Protein AF-A0A4Q7V1U5-F1 (afdb_monomer_lite)

Organism: Pseudonocardia sediminis (NCBI:txid1397368)

pLDDT: mean 88.18, std 9.05, range [44.0, 95.06]

Radius of gyration: 16.44 Å; chains: 1; bounding box: 37×28×55 Å

Sequence (136 aa):
MRLQRTDITHLWRGFPGLGRAYLAATALAAALGISLLLGGDARASAASFSTMREVGGIRLWGTLLVLGAVALLVSAAIGRRTVMVALFIGALMHGLVALWFFQSAEANPVASYWGAVVFAGVGFWHISQALEYGSK

Structure (mmCIF, N/CA/C/O backbone):
data_AF-A0A4Q7V1U5-F1
#
_entry.id   AF-A0A4Q7V1U5-F1
#
loop_
_atom_site.group_PDB
_atom_site.id
_atom_site.type_symbol
_atom_site.label_atom_id
_atom_site.label_alt_id
_atom_site.label_comp_id
_atom_site.label_asym_id
_atom_site.label_entity_id
_atom_site.label_seq_id
_atom_site.pdbx_PDB_ins_code
_atom_site.Cartn_x
_atom_site.Cartn_y
_atom_site.Cartn_z
_atom_site.occupancy
_atom_site.B_iso_or_equiv
_atom_site.auth_seq_id
_atom_site.auth_comp_id
_atom_site.auth_asym_id
_atom_site.auth_atom_id
_atom_site.pdbx_PDB_model_num
ATOM 1 N N . MET A 1 1 ? -6.097 14.287 30.378 1.00 44.00 1 MET A N 1
ATOM 2 C CA . MET A 1 1 ? -6.970 13.857 29.261 1.00 44.00 1 MET A CA 1
ATOM 3 C C . MET A 1 1 ? -6.773 12.354 29.060 1.00 44.00 1 MET A C 1
ATOM 5 O O . MET A 1 1 ? -5.706 11.959 28.611 1.00 44.00 1 MET A O 1
ATOM 9 N N . ARG A 1 2 ? -7.709 11.490 29.486 1.00 44.75 2 ARG A N 1
ATOM 10 C CA . ARG A 1 2 ? -7.623 10.050 29.171 1.00 44.75 2 ARG A CA 1
ATOM 11 C C . ARG A 1 2 ? -7.996 9.891 27.701 1.00 44.75 2 ARG A C 1
ATOM 13 O O . ARG A 1 2 ? -9.148 10.117 27.349 1.00 44.75 2 ARG A O 1
ATOM 20 N N . LEU A 1 3 ? -7.031 9.536 26.854 1.00 50.50 3 LEU A N 1
ATOM 21 C CA . LEU A 1 3 ? -7.322 9.034 25.515 1.00 50.50 3 LEU A CA 1
ATOM 22 C C . LEU A 1 3 ? -8.141 7.754 25.705 1.00 50.50 3 LEU A C 1
ATOM 24 O O . LEU A 1 3 ? -7.591 6.712 26.059 1.00 50.50 3 LEU A O 1
ATOM 28 N N . GLN A 1 4 ? -9.462 7.846 25.556 1.00 53.97 4 GLN A N 1
ATOM 29 C CA . GLN A 1 4 ? -10.309 6.670 25.420 1.00 53.97 4 GLN A CA 1
ATOM 30 C C . GLN A 1 4 ? -9.797 5.935 24.179 1.00 53.97 4 GLN A C 1
ATOM 32 O O . GLN A 1 4 ? -10.030 6.375 23.054 1.00 53.97 4 GLN A O 1
ATOM 37 N N . ARG A 1 5 ? -9.021 4.862 24.380 1.00 58.06 5 ARG A N 1
ATOM 38 C CA . ARG A 1 5 ? -8.679 3.927 23.309 1.00 58.06 5 ARG A CA 1
ATOM 39 C C . ARG A 1 5 ? -10.003 3.399 22.778 1.00 58.06 5 ARG A C 1
ATOM 41 O O . ARG A 1 5 ? -10.643 2.578 23.427 1.00 58.06 5 ARG A O 1
ATOM 48 N N . THR A 1 6 ? -10.444 3.924 21.642 1.00 62.72 6 THR A N 1
ATOM 49 C CA . THR A 1 6 ? -11.575 3.362 20.916 1.00 62.72 6 THR A CA 1
ATOM 50 C C . THR A 1 6 ? -11.100 2.011 20.409 1.00 62.72 6 THR A C 1
ATOM 52 O O . THR A 1 6 ? -10.301 1.940 19.472 1.00 62.72 6 THR A O 1
ATOM 55 N N . ASP A 1 7 ? -11.504 0.959 21.112 1.00 77.75 7 ASP A N 1
ATOM 56 C CA . ASP A 1 7 ? -11.182 -0.411 20.753 1.00 77.75 7 ASP A CA 1
ATOM 57 C C . ASP A 1 7 ? -11.753 -0.693 19.361 1.00 77.75 7 ASP A C 1
ATOM 59 O O . ASP A 1 7 ? -12.969 -0.693 19.146 1.00 77.75 7 ASP A O 1
ATOM 63 N N . ILE A 1 8 ? -10.862 -0.893 18.391 1.00 86.38 8 ILE A N 1
ATOM 64 C CA . ILE A 1 8 ? -11.252 -1.110 17.001 1.00 86.38 8 ILE A CA 1
ATOM 65 C C . ILE A 1 8 ? -12.030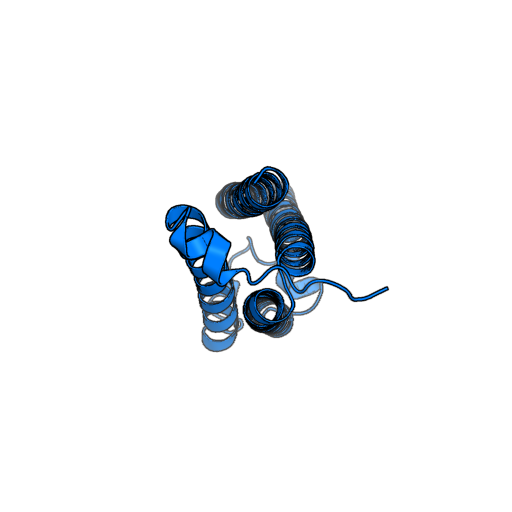 -2.416 16.826 1.00 86.38 8 ILE A C 1
ATOM 67 O O . ILE A 1 8 ? -12.807 -2.553 15.882 1.00 86.38 8 ILE A O 1
ATOM 71 N N . THR A 1 9 ? -11.894 -3.356 17.766 1.00 85.44 9 THR A N 1
ATOM 72 C CA . THR A 1 9 ? -12.636 -4.614 17.724 1.00 85.44 9 THR A CA 1
ATOM 73 C C . THR A 1 9 ? -14.137 -4.393 17.902 1.00 85.44 9 THR A C 1
ATOM 75 O O . THR A 1 9 ? -14.923 -5.118 17.296 1.00 85.44 9 THR A O 1
ATOM 78 N N . HIS A 1 10 ? -14.562 -3.356 18.635 1.00 86.50 10 HIS A N 1
ATOM 79 C CA . HIS A 1 10 ? -15.974 -2.977 18.715 1.00 86.50 10 HIS A CA 1
ATOM 80 C C . HIS A 1 10 ? -16.511 -2.544 17.342 1.00 86.50 10 HIS A C 1
ATOM 82 O O . HIS A 1 10 ? -17.585 -2.983 16.929 1.00 86.50 10 HIS A O 1
ATOM 88 N N . LEU A 1 11 ? -15.733 -1.753 16.591 1.00 87.12 11 LEU A N 1
ATOM 89 C CA . LEU A 1 11 ? -16.087 -1.353 15.225 1.00 87.12 11 LEU A CA 1
ATOM 90 C C . LEU A 1 11 ? -16.155 -2.555 14.286 1.00 87.12 11 LEU A C 1
ATOM 92 O O . LEU A 1 11 ? -17.081 -2.644 13.490 1.00 87.12 11 LEU A O 1
ATOM 96 N N . TRP A 1 12 ? -15.226 -3.503 14.394 1.00 92.31 12 TRP A N 1
ATOM 97 C CA . TRP A 1 12 ? -15.248 -4.709 13.564 1.00 92.31 12 TRP A CA 1
ATOM 98 C C . TRP A 1 12 ? -16.395 -5.658 13.911 1.00 92.31 12 TRP A C 1
ATOM 100 O O . TRP A 1 12 ? -16.900 -6.337 13.023 1.00 92.31 12 TRP A O 1
ATOM 110 N N . ARG A 1 13 ? -16.851 -5.688 15.168 1.00 91.06 13 ARG A N 1
ATOM 111 C CA . ARG A 1 13 ? -18.061 -6.432 15.550 1.00 91.06 13 ARG A CA 1
ATOM 112 C C . ARG A 1 13 ? -19.323 -5.788 14.974 1.00 91.06 13 ARG A C 1
ATOM 114 O O . ARG A 1 13 ? -20.176 -6.507 14.467 1.00 91.06 13 ARG A O 1
ATOM 121 N N . GLY A 1 14 ? -19.425 -4.456 15.011 1.00 89.69 14 GLY A N 1
ATOM 122 C CA . GLY A 1 14 ? -20.558 -3.721 14.431 1.00 89.69 14 GLY A CA 1
ATOM 123 C C . GLY A 1 14 ? -20.547 -3.668 12.897 1.00 89.69 14 GLY A C 1
ATOM 124 O O . GLY A 1 14 ? -21.599 -3.660 12.266 1.00 89.69 14 GLY A O 1
ATOM 125 N N . PHE A 1 15 ? -19.359 -3.673 12.289 1.00 90.62 15 PHE A N 1
ATOM 126 C CA . PHE A 1 15 ? -19.139 -3.559 10.847 1.00 90.62 15 PHE A CA 1
ATOM 127 C C . PHE A 1 15 ? -18.042 -4.539 10.394 1.00 90.62 15 PHE A C 1
ATOM 129 O O . PHE A 1 15 ? -16.916 -4.131 10.090 1.00 90.62 15 PHE A O 1
ATOM 136 N N . PRO A 1 16 ? -18.339 -5.847 10.292 1.00 89.50 16 PRO A N 1
ATOM 137 C CA . PRO A 1 16 ? -17.334 -6.867 9.972 1.00 89.50 16 PRO A CA 1
ATOM 138 C C . PRO A 1 16 ? -16.696 -6.687 8.589 1.00 89.50 16 PRO A C 1
ATOM 140 O O . PRO A 1 16 ? -15.575 -7.141 8.359 1.00 89.50 16 PRO A O 1
ATOM 143 N N . GLY A 1 17 ? -17.374 -5.986 7.672 1.00 89.69 17 GLY A N 1
ATOM 144 C CA . GLY A 1 17 ? -16.809 -5.587 6.382 1.00 89.69 17 GLY A CA 1
ATOM 145 C C . GLY A 1 17 ? -15.543 -4.734 6.511 1.00 89.69 17 GLY A C 1
ATOM 146 O O . GLY A 1 17 ? -14.589 -4.984 5.779 1.00 89.69 17 GLY A O 1
ATOM 147 N N . LEU A 1 18 ? -15.486 -3.821 7.490 1.00 89.69 18 LEU A N 1
ATOM 148 C CA . LEU A 1 18 ? -14.324 -2.953 7.723 1.00 89.69 18 LEU A CA 1
ATOM 149 C C . LEU A 1 18 ? -13.091 -3.748 8.145 1.00 89.69 18 LEU A C 1
ATOM 151 O O . LEU A 1 18 ? -11.999 -3.524 7.626 1.00 89.69 18 LEU A O 1
ATOM 155 N N . GLY A 1 19 ? -13.274 -4.700 9.064 1.00 90.94 19 GLY A N 1
ATOM 156 C CA . GLY A 1 19 ? -12.192 -5.569 9.520 1.00 90.94 19 GLY A CA 1
ATOM 157 C C . GLY A 1 19 ? -11.657 -6.443 8.388 1.00 90.94 19 GLY A C 1
ATOM 158 O O . GLY A 1 19 ? -10.449 -6.506 8.175 1.00 90.94 19 GLY A O 1
ATOM 159 N N . ARG A 1 20 ? -12.548 -7.059 7.596 1.00 93.12 20 ARG A N 1
ATOM 160 C CA . ARG A 1 20 ? -12.145 -7.870 6.435 1.00 93.12 20 ARG A CA 1
ATOM 161 C C . ARG A 1 20 ? -11.389 -7.053 5.392 1.00 93.12 20 ARG A C 1
ATOM 163 O O . ARG A 1 20 ? -10.350 -7.501 4.920 1.00 93.12 20 ARG A O 1
ATOM 170 N N . ALA A 1 21 ? -11.891 -5.870 5.045 1.00 90.38 21 ALA A N 1
ATOM 171 C CA . ALA A 1 21 ? -11.277 -5.011 4.038 1.00 90.38 21 ALA A CA 1
ATOM 172 C C . ALA A 1 21 ? -9.886 -4.527 4.485 1.00 90.38 21 ALA A C 1
ATOM 174 O O . ALA A 1 21 ? -8.936 -4.554 3.702 1.00 90.38 21 ALA A O 1
ATOM 175 N N . TYR A 1 22 ? -9.745 -4.184 5.764 1.00 91.81 22 TYR A N 1
ATOM 176 C CA . TYR A 1 22 ? -8.473 -3.798 6.366 1.00 91.81 22 TYR A CA 1
ATOM 177 C C . TYR A 1 22 ? -7.448 -4.944 6.379 1.00 91.81 22 TYR A C 1
ATOM 179 O O . TYR A 1 22 ? -6.286 -4.762 6.003 1.00 91.81 22 TYR A O 1
ATOM 187 N N . LEU A 1 23 ? -7.875 -6.149 6.771 1.00 93.75 23 LEU A N 1
ATOM 188 C CA . LEU A 1 23 ? -7.016 -7.334 6.743 1.00 93.75 23 LEU A CA 1
ATOM 189 C C . LEU A 1 23 ? -6.624 -7.711 5.312 1.00 93.75 23 LEU A C 1
ATOM 191 O O . LEU A 1 23 ? -5.485 -8.104 5.084 1.00 93.75 23 LEU A O 1
ATOM 195 N N . ALA A 1 24 ? -7.525 -7.542 4.344 1.00 92.50 24 ALA A N 1
ATOM 196 C CA . ALA A 1 24 ? -7.230 -7.776 2.937 1.00 92.50 24 ALA A CA 1
ATOM 197 C C . ALA A 1 24 ? -6.207 -6.766 2.386 1.00 92.50 24 ALA A C 1
ATOM 199 O O . ALA A 1 24 ? -5.274 -7.177 1.701 1.00 92.50 24 ALA A O 1
ATOM 200 N N . ALA A 1 25 ? -6.312 -5.479 2.737 1.00 88.69 25 ALA A N 1
ATOM 201 C CA . ALA A 1 25 ? -5.311 -4.469 2.377 1.00 88.69 25 ALA A CA 1
ATOM 202 C C . ALA A 1 25 ? -3.933 -4.792 2.985 1.00 88.69 25 ALA A C 1
ATOM 204 O O . ALA A 1 25 ? -2.912 -4.763 2.298 1.00 88.69 25 ALA A O 1
ATOM 205 N N . THR A 1 26 ? -3.920 -5.195 4.257 1.00 92.62 26 THR A N 1
ATOM 206 C CA . THR A 1 26 ? -2.710 -5.640 4.961 1.00 92.62 26 THR A CA 1
ATOM 207 C C . THR A 1 26 ? -2.080 -6.867 4.293 1.00 92.62 26 THR A C 1
ATOM 209 O O . THR A 1 26 ? -0.876 -6.896 4.037 1.00 92.62 26 THR A O 1
ATOM 212 N N . ALA A 1 27 ? -2.892 -7.881 3.986 1.00 94.38 27 ALA A N 1
ATOM 213 C CA . ALA A 1 27 ? -2.445 -9.111 3.344 1.00 94.38 27 ALA A CA 1
ATOM 214 C C . ALA A 1 27 ? -1.922 -8.855 1.927 1.00 94.38 27 ALA A C 1
ATOM 216 O O . ALA A 1 27 ? -0.918 -9.445 1.539 1.00 94.38 27 ALA A O 1
ATOM 217 N N . LEU A 1 28 ? -2.553 -7.950 1.176 1.00 90.50 28 LEU A N 1
ATOM 218 C CA . LEU A 1 28 ? -2.093 -7.541 -0.147 1.00 90.50 28 LEU A CA 1
ATOM 219 C C . LEU A 1 28 ? -0.709 -6.883 -0.077 1.00 90.50 28 LEU A C 1
ATOM 221 O O . LEU A 1 28 ? 0.184 -7.281 -0.823 1.00 90.50 28 LEU A O 1
ATOM 225 N N . ALA A 1 29 ? -0.504 -5.932 0.841 1.00 90.06 29 ALA A N 1
ATOM 226 C CA . ALA A 1 29 ? 0.799 -5.293 1.038 1.00 90.06 29 ALA A CA 1
ATOM 227 C C . ALA A 1 29 ? 1.884 -6.320 1.407 1.00 90.06 29 ALA A C 1
ATOM 229 O O . ALA A 1 29 ? 2.965 -6.322 0.814 1.00 90.06 29 ALA A O 1
ATOM 230 N N . ALA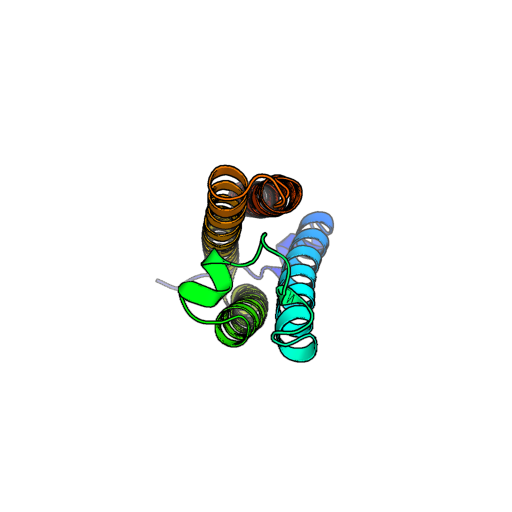 A 1 30 ? 1.575 -7.248 2.320 1.00 93.56 30 ALA A N 1
ATOM 231 C CA . ALA A 1 30 ? 2.487 -8.327 2.689 1.00 93.56 30 ALA A CA 1
ATOM 232 C C . ALA A 1 30 ? 2.793 -9.253 1.500 1.00 93.56 30 ALA A C 1
ATOM 234 O O . ALA A 1 30 ? 3.956 -9.545 1.236 1.00 93.56 30 ALA A O 1
ATOM 235 N N . ALA A 1 31 ? 1.772 -9.681 0.752 1.00 93.19 31 ALA A N 1
ATOM 236 C CA . ALA A 1 31 ? 1.923 -10.576 -0.392 1.00 93.19 31 ALA A CA 1
ATOM 237 C C . ALA A 1 31 ? 2.764 -9.942 -1.505 1.00 93.19 31 ALA A C 1
ATOM 239 O O . ALA A 1 31 ? 3.657 -10.598 -2.042 1.00 93.19 31 ALA A O 1
ATOM 240 N N . LEU A 1 32 ? 2.531 -8.665 -1.822 1.00 88.75 32 LEU A N 1
ATOM 241 C CA . LEU A 1 32 ? 3.334 -7.922 -2.793 1.00 88.75 32 LEU A CA 1
ATOM 242 C C . LEU A 1 32 ? 4.779 -7.768 -2.311 1.00 88.75 32 LEU A C 1
ATOM 244 O O . LEU A 1 32 ? 5.705 -8.085 -3.055 1.00 88.75 32 LEU A O 1
ATOM 248 N N . GLY A 1 33 ? 4.980 -7.357 -1.056 1.00 90.38 33 GLY A N 1
ATOM 249 C CA . GLY A 1 33 ? 6.310 -7.181 -0.481 1.00 90.38 33 GLY A CA 1
ATOM 250 C C . GLY A 1 33 ? 7.128 -8.473 -0.474 1.00 90.38 33 GLY A C 1
ATOM 251 O O . GLY A 1 33 ? 8.245 -8.508 -0.988 1.00 90.38 33 GLY A O 1
ATOM 252 N N . ILE A 1 34 ? 6.537 -9.567 0.014 1.00 93.75 34 ILE A N 1
ATOM 253 C CA . ILE A 1 34 ? 7.155 -10.900 0.009 1.00 93.75 34 ILE A CA 1
ATOM 254 C C . ILE A 1 34 ? 7.432 -11.363 -1.425 1.00 93.75 34 ILE A C 1
ATOM 256 O O . ILE A 1 34 ? 8.508 -11.889 -1.696 1.00 93.75 34 ILE A O 1
ATOM 260 N N . SER A 1 35 ? 6.509 -11.133 -2.364 1.00 89.75 35 SER A N 1
ATOM 261 C CA . SER A 1 35 ? 6.708 -11.511 -3.769 1.00 89.75 35 SER A CA 1
ATOM 262 C C . SER A 1 35 ? 7.900 -10.796 -4.407 1.00 89.75 35 SER A C 1
ATOM 264 O O . SER A 1 35 ? 8.629 -11.417 -5.179 1.00 89.75 35 SER A O 1
ATOM 266 N N . LEU A 1 36 ? 8.127 -9.520 -4.077 1.00 88.31 36 LEU A N 1
ATOM 267 C CA . LEU A 1 36 ? 9.297 -8.767 -4.540 1.00 88.31 36 LEU A CA 1
ATOM 268 C C . LEU A 1 36 ? 10.591 -9.263 -3.878 1.00 88.31 36 LEU A C 1
ATOM 270 O O . LEU A 1 36 ? 11.607 -9.412 -4.555 1.00 88.31 36 LEU A O 1
ATOM 274 N N . LEU A 1 37 ? 10.552 -9.574 -2.579 1.00 91.25 37 LEU A N 1
ATOM 275 C CA . LEU A 1 37 ? 11.712 -10.098 -1.850 1.00 91.25 37 LEU A CA 1
ATOM 276 C C . LEU A 1 37 ? 12.138 -11.487 -2.345 1.00 91.25 37 LEU A C 1
ATOM 278 O O . LEU A 1 37 ? 13.328 -11.722 -2.539 1.00 91.25 37 LEU A O 1
ATOM 282 N N . LEU A 1 38 ? 11.179 -12.387 -2.577 1.00 90.44 38 LEU A N 1
ATOM 283 C CA . LEU A 1 38 ? 11.441 -13.746 -3.060 1.00 90.44 38 LEU A C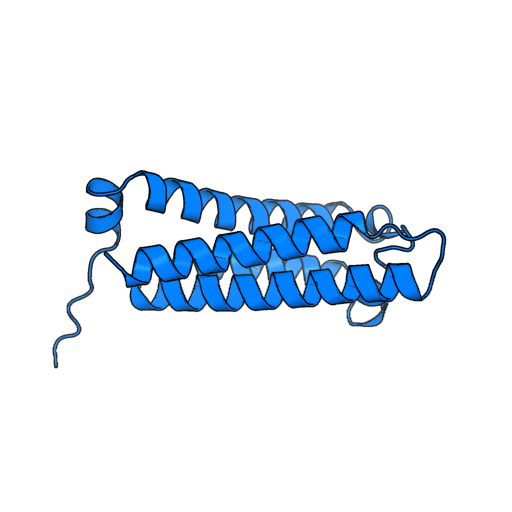A 1
ATOM 284 C C . LEU A 1 38 ? 11.744 -13.789 -4.561 1.00 90.44 38 LEU A C 1
ATOM 286 O O . LEU A 1 38 ? 12.545 -14.606 -5.005 1.00 90.44 38 LEU A O 1
ATOM 290 N N . GLY A 1 39 ? 11.096 -12.931 -5.351 1.00 81.12 39 GLY A N 1
ATOM 291 C CA . GLY A 1 39 ? 11.269 -12.892 -6.802 1.00 81.12 39 GLY A CA 1
ATOM 292 C C . GLY A 1 39 ? 12.597 -12.281 -7.254 1.00 81.12 39 GLY A C 1
ATOM 293 O O . GLY A 1 39 ? 13.054 -12.585 -8.359 1.00 81.12 39 GLY A O 1
ATOM 294 N N . GLY A 1 40 ? 13.208 -11.436 -6.416 1.00 74.00 40 GLY A N 1
ATOM 295 C CA . GLY A 1 40 ? 14.459 -10.745 -6.719 1.00 74.00 40 GLY A CA 1
ATOM 296 C C . GLY A 1 40 ? 14.410 -9.951 -8.030 1.00 74.00 40 GLY A C 1
ATOM 297 O O . GLY A 1 40 ? 13.344 -9.620 -8.555 1.00 74.00 40 GLY A O 1
ATOM 298 N N . ASP A 1 41 ? 15.585 -9.674 -8.592 1.00 73.12 41 ASP A N 1
ATOM 299 C CA . ASP A 1 41 ? 15.706 -8.885 -9.825 1.00 73.12 41 ASP A CA 1
ATOM 300 C C . ASP A 1 41 ? 15.151 -9.618 -11.057 1.00 73.12 41 ASP A C 1
ATOM 302 O O . ASP A 1 41 ? 14.742 -8.981 -12.027 1.00 73.12 41 ASP A O 1
ATOM 306 N N . ALA A 1 42 ? 15.064 -10.952 -11.009 1.00 76.62 42 ALA A N 1
ATOM 307 C CA . ALA A 1 42 ? 14.535 -11.766 -12.099 1.00 76.62 42 ALA A CA 1
ATOM 308 C C . ALA A 1 42 ? 13.042 -11.500 -12.358 1.00 76.62 42 ALA A C 1
ATOM 310 O O . ALA A 1 42 ? 12.637 -11.348 -13.512 1.00 76.62 42 ALA A O 1
ATOM 311 N N . ARG A 1 43 ? 12.214 -11.383 -11.305 1.00 70.81 43 ARG A N 1
ATOM 312 C CA . ARG A 1 43 ? 10.777 -11.067 -11.454 1.00 70.81 43 ARG A CA 1
ATOM 313 C C . ARG A 1 43 ? 10.496 -9.612 -11.800 1.00 70.81 43 ARG A C 1
ATOM 315 O O . ARG A 1 43 ? 9.480 -9.320 -12.421 1.00 70.81 43 ARG A O 1
ATOM 322 N N . ALA A 1 44 ? 11.401 -8.722 -11.431 1.00 76.81 44 ALA A N 1
ATOM 323 C CA . ALA A 1 44 ? 11.325 -7.303 -11.744 1.00 76.81 44 ALA A CA 1
ATOM 324 C C . ALA A 1 44 ? 12.203 -6.922 -12.947 1.00 76.81 44 ALA A C 1
ATOM 326 O O . ALA A 1 44 ? 12.599 -5.768 -13.101 1.00 76.81 44 ALA A O 1
ATOM 327 N N . SER A 1 45 ? 12.516 -7.898 -13.805 1.00 79.62 45 SER A N 1
ATOM 328 C CA . SER A 1 45 ? 13.286 -7.677 -15.029 1.00 79.62 45 SER A CA 1
ATOM 329 C C . SER A 1 45 ? 12.508 -6.857 -16.063 1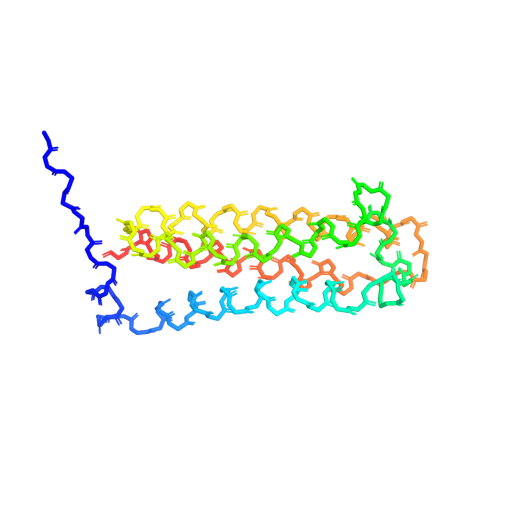.00 79.62 45 SER A C 1
ATOM 331 O O . SER A 1 45 ? 13.121 -6.129 -16.848 1.00 79.62 45 SER A O 1
ATOM 333 N N . ALA A 1 46 ? 11.172 -6.929 -16.019 1.00 82.88 46 ALA A N 1
ATOM 334 C CA . ALA A 1 46 ? 10.273 -6.239 -16.935 1.00 82.88 46 ALA A CA 1
ATOM 335 C C . ALA A 1 46 ? 10.483 -4.715 -16.938 1.00 82.88 46 ALA A C 1
ATOM 337 O O . ALA A 1 46 ? 10.751 -4.098 -15.904 1.00 82.88 46 ALA A O 1
ATOM 338 N N . ALA A 1 47 ? 10.309 -4.106 -18.115 1.00 85.25 47 ALA A N 1
ATOM 339 C CA . ALA A 1 47 ? 10.503 -2.671 -18.329 1.00 85.25 47 ALA A CA 1
ATOM 340 C C . ALA A 1 47 ? 9.658 -1.808 -17.378 1.00 85.25 47 ALA A C 1
ATOM 342 O O . ALA A 1 47 ? 10.132 -0.788 -16.901 1.00 85.25 47 ALA A O 1
ATOM 343 N N . SER A 1 48 ? 8.461 -2.271 -17.011 1.00 83.00 48 SER A N 1
ATOM 344 C CA . SER A 1 48 ? 7.566 -1.587 -16.072 1.00 83.00 48 SER A CA 1
ATOM 345 C C . SER A 1 48 ? 8.132 -1.392 -14.654 1.00 83.00 48 SER A C 1
ATOM 347 O O . SER A 1 48 ? 7.580 -0.605 -13.895 1.00 83.00 48 SER A O 1
ATOM 349 N N . PHE A 1 49 ? 9.207 -2.096 -14.280 1.00 85.19 49 PHE A N 1
ATOM 350 C CA . PHE A 1 49 ? 9.884 -1.947 -12.986 1.00 85.19 49 PHE A CA 1
ATOM 351 C C . PHE A 1 49 ? 11.189 -1.134 -13.073 1.00 85.19 49 PHE A C 1
ATOM 353 O O . PHE A 1 49 ? 11.929 -1.083 -12.088 1.00 85.19 49 PHE A O 1
ATOM 360 N N . SER A 1 50 ? 11.525 -0.525 -14.220 1.00 87.12 50 SER A N 1
ATOM 361 C CA . SER A 1 50 ? 12.786 0.220 -14.397 1.00 87.12 50 SER A CA 1
ATOM 362 C C . SER A 1 50 ? 12.965 1.313 -13.343 1.00 87.12 50 SER A C 1
ATOM 364 O O . SER A 1 50 ? 13.941 1.269 -12.598 1.00 87.12 50 SER A O 1
ATOM 366 N N . THR A 1 51 ? 11.981 2.199 -13.175 1.00 84.50 51 THR A N 1
ATOM 367 C CA . THR A 1 51 ? 12.053 3.292 -12.193 1.00 84.50 51 THR A CA 1
ATOM 368 C C . THR A 1 51 ? 12.200 2.769 -10.763 1.00 84.50 51 THR A C 1
ATOM 370 O O . THR A 1 51 ? 12.993 3.281 -9.978 1.00 84.50 51 THR A O 1
ATOM 373 N N . MET A 1 52 ? 11.483 1.695 -10.418 1.00 85.00 52 MET A N 1
ATOM 374 C CA . MET A 1 52 ? 11.564 1.088 -9.087 1.00 85.00 52 MET A CA 1
ATOM 375 C C . MET A 1 52 ? 12.961 0.506 -8.802 1.00 85.00 52 MET A C 1
ATOM 377 O O . MET A 1 52 ? 13.458 0.604 -7.677 1.00 85.00 52 MET A O 1
ATOM 381 N N . ARG A 1 53 ? 13.613 -0.074 -9.820 1.00 87.75 53 ARG A N 1
ATOM 382 C CA . ARG A 1 53 ? 15.002 -0.548 -9.723 1.00 87.75 53 ARG A CA 1
ATOM 383 C C . ARG A 1 53 ? 15.978 0.608 -9.538 1.00 87.75 53 ARG A C 1
ATOM 385 O O . ARG A 1 53 ? 16.816 0.528 -8.647 1.00 87.75 53 ARG A O 1
ATOM 392 N N . GLU A 1 54 ? 15.834 1.674 -10.318 1.00 87.25 54 GLU A N 1
ATOM 393 C CA . GLU A 1 54 ? 16.726 2.840 -10.291 1.00 87.25 54 GLU A CA 1
ATOM 394 C C . GLU A 1 54 ? 16.669 3.611 -8.965 1.00 87.25 54 GLU A C 1
ATOM 396 O O . GLU A 1 54 ? 17.704 4.001 -8.434 1.00 87.25 54 GLU A O 1
ATOM 401 N N . VAL A 1 55 ? 15.476 3.793 -8.390 1.00 84.62 55 VAL A N 1
ATOM 4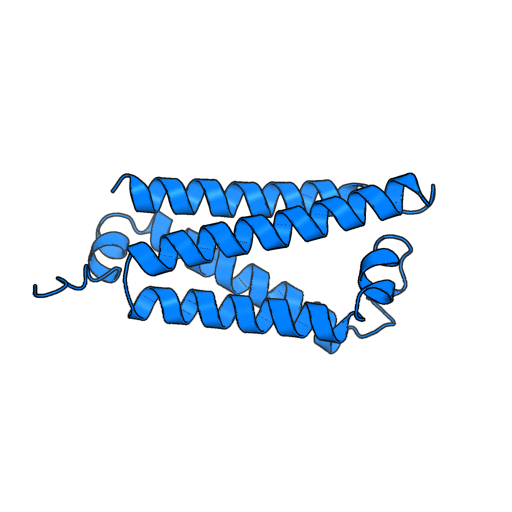02 C CA . VAL A 1 55 ? 15.271 4.653 -7.207 1.00 84.62 55 VAL A CA 1
ATOM 403 C C . VAL A 1 55 ? 15.689 3.983 -5.886 1.00 84.62 55 VAL A C 1
ATOM 405 O O . VAL A 1 55 ? 15.850 4.657 -4.871 1.00 84.62 55 VAL A O 1
ATOM 408 N N . GLY A 1 56 ? 15.909 2.666 -5.860 1.00 78.38 56 GLY A N 1
ATOM 409 C CA . GLY A 1 56 ? 16.348 2.000 -4.624 1.00 78.38 56 GLY A CA 1
ATOM 410 C C . GLY A 1 56 ? 16.397 0.476 -4.644 1.00 78.38 56 GLY A C 1
ATOM 411 O O . GLY A 1 56 ? 16.681 -0.140 -3.617 1.00 78.38 56 GLY A O 1
ATOM 412 N N . GLY A 1 57 ? 16.135 -0.147 -5.793 1.00 87.56 57 GLY A N 1
ATOM 413 C CA . GLY A 1 57 ? 16.166 -1.595 -5.940 1.00 87.56 57 GLY A CA 1
ATOM 414 C C . GLY A 1 57 ? 14.934 -2.297 -5.368 1.00 87.56 57 GLY A C 1
ATOM 415 O O . GLY A 1 57 ? 14.285 -1.872 -4.414 1.00 87.56 57 GLY A O 1
ATOM 416 N N . ILE A 1 58 ? 14.618 -3.449 -5.947 1.00 88.94 58 ILE A N 1
ATOM 417 C CA . ILE A 1 58 ? 13.368 -4.180 -5.690 1.00 88.94 58 ILE A CA 1
ATOM 418 C C . ILE A 1 58 ? 13.271 -4.686 -4.253 1.00 88.94 58 ILE A C 1
ATOM 420 O O . ILE A 1 58 ? 12.187 -4.723 -3.670 1.00 88.94 58 ILE A O 1
ATOM 424 N N . ARG A 1 59 ? 14.416 -5.011 -3.645 1.00 89.31 59 ARG A N 1
ATOM 425 C CA . ARG A 1 59 ? 14.486 -5.457 -2.250 1.00 89.31 59 ARG A CA 1
ATOM 426 C C . ARG A 1 59 ? 14.083 -4.367 -1.263 1.00 89.31 59 ARG A C 1
ATOM 428 O O . ARG A 1 59 ? 13.410 -4.680 -0.282 1.00 89.31 59 ARG A O 1
ATOM 435 N N . LEU A 1 60 ? 14.451 -3.108 -1.515 1.00 89.38 60 LEU A N 1
ATOM 436 C CA . LEU A 1 60 ? 14.034 -1.991 -0.669 1.00 89.38 60 LEU A CA 1
ATOM 437 C C . LEU A 1 60 ? 12.510 -1.851 -0.701 1.00 89.38 60 LEU A C 1
ATOM 439 O O . LEU A 1 60 ? 11.874 -1.856 0.348 1.00 89.38 60 LEU A O 1
ATOM 443 N N . TRP A 1 61 ? 11.922 -1.824 -1.897 1.00 87.94 61 TRP A N 1
ATOM 444 C CA . TRP A 1 61 ? 10.472 -1.720 -2.081 1.00 87.94 61 TRP A CA 1
ATOM 445 C C . TRP A 1 61 ? 9.712 -2.894 -1.468 1.00 87.94 61 TRP A C 1
ATOM 447 O O . TRP A 1 61 ? 8.727 -2.689 -0.759 1.00 87.94 61 TRP A O 1
ATOM 457 N N . GLY A 1 62 ? 10.214 -4.117 -1.659 1.00 90.69 62 GLY A N 1
ATOM 458 C CA . GLY A 1 62 ? 9.676 -5.305 -1.004 1.00 90.69 62 GLY A CA 1
ATOM 459 C C . GLY A 1 62 ? 9.701 -5.191 0.523 1.00 90.69 62 GLY A C 1
ATOM 460 O O . GLY A 1 62 ? 8.699 -5.463 1.182 1.00 90.69 62 GLY A O 1
ATOM 461 N N . THR A 1 63 ? 10.811 -4.704 1.084 1.00 93.19 63 THR A N 1
ATOM 462 C CA . THR A 1 63 ? 10.964 -4.489 2.532 1.00 93.19 63 THR A CA 1
ATOM 463 C C . THR A 1 63 ? 9.998 -3.425 3.049 1.00 93.19 63 THR A C 1
ATOM 465 O O . THR A 1 63 ? 9.320 -3.654 4.047 1.00 93.19 63 THR A O 1
ATOM 468 N N . LEU A 1 64 ? 9.878 -2.287 2.359 1.00 91.62 64 LEU A N 1
ATOM 469 C CA . LEU A 1 64 ? 8.964 -1.204 2.735 1.00 91.62 64 LEU A CA 1
ATOM 470 C C . LEU A 1 64 ? 7.498 -1.652 2.722 1.00 91.62 64 LEU A C 1
ATOM 472 O O . LEU A 1 64 ? 6.747 -1.282 3.620 1.00 91.62 64 LEU A O 1
ATOM 476 N N . LEU A 1 65 ? 7.094 -2.484 1.758 1.00 91.50 65 LEU A N 1
ATOM 477 C CA . LEU A 1 65 ? 5.739 -3.042 1.709 1.00 91.50 65 LEU A CA 1
ATOM 478 C C . LEU A 1 65 ? 5.464 -4.007 2.870 1.00 91.50 65 LEU A C 1
ATOM 480 O O . LEU A 1 65 ? 4.403 -3.925 3.490 1.00 91.50 65 LEU A O 1
ATOM 484 N N . VAL A 1 66 ? 6.423 -4.874 3.217 1.00 94.62 66 VAL A N 1
ATOM 485 C CA . VAL A 1 66 ? 6.298 -5.760 4.388 1.00 94.62 66 VAL A CA 1
ATOM 486 C C . VAL A 1 66 ? 6.229 -4.947 5.681 1.00 94.62 66 VAL A C 1
ATOM 488 O O . VAL A 1 66 ? 5.351 -5.185 6.509 1.00 94.62 66 VAL A O 1
ATOM 491 N N . LEU A 1 67 ? 7.101 -3.948 5.846 1.00 94.44 67 LEU A N 1
ATOM 492 C CA . LEU A 1 67 ? 7.061 -3.045 6.998 1.00 94.44 67 LEU A CA 1
ATOM 493 C C . LEU A 1 67 ? 5.746 -2.260 7.056 1.00 94.44 67 LEU A C 1
ATOM 495 O O . LEU A 1 67 ? 5.187 -2.098 8.136 1.00 94.44 67 LEU A O 1
ATOM 499 N N . GLY A 1 68 ? 5.214 -1.831 5.910 1.00 91.62 68 GLY A N 1
ATOM 500 C CA . GLY A 1 68 ? 3.904 -1.195 5.800 1.00 91.62 68 GLY A CA 1
ATOM 501 C C . GLY A 1 68 ? 2.764 -2.110 6.249 1.00 91.62 68 GLY A C 1
ATOM 502 O O . GLY A 1 68 ? 1.887 -1.670 6.990 1.00 91.62 68 GLY A O 1
ATOM 503 N N . ALA A 1 69 ? 2.800 -3.394 5.885 1.00 94.38 69 ALA A N 1
ATOM 504 C CA . ALA A 1 69 ? 1.829 -4.383 6.354 1.00 94.38 69 ALA A CA 1
ATOM 505 C C . ALA A 1 69 ? 1.909 -4.594 7.877 1.00 94.38 69 ALA A C 1
ATOM 507 O O . ALA A 1 69 ? 0.882 -4.641 8.554 1.00 94.38 69 ALA A O 1
ATOM 508 N N . VAL A 1 70 ? 3.119 -4.658 8.441 1.00 95.06 70 VAL A N 1
ATOM 509 C CA . VAL A 1 70 ? 3.310 -4.728 9.900 1.00 95.06 70 VAL A CA 1
ATOM 510 C C . VAL A 1 70 ? 2.798 -3.454 10.577 1.00 95.06 70 VAL A C 1
ATOM 512 O O . VAL A 1 70 ? 2.084 -3.535 11.575 1.00 95.06 70 VAL A O 1
ATOM 515 N N . ALA A 1 71 ? 3.109 -2.279 10.027 1.00 93.06 71 ALA A N 1
ATOM 516 C CA . ALA A 1 71 ? 2.654 -0.992 10.547 1.00 93.06 71 ALA A CA 1
ATOM 517 C C . ALA A 1 71 ? 1.127 -0.863 10.508 1.00 93.06 71 ALA A C 1
ATOM 519 O O . ALA A 1 71 ? 0.543 -0.368 11.475 1.00 93.06 71 ALA A O 1
ATOM 520 N N . LEU A 1 72 ? 0.485 -1.364 9.443 1.00 92.94 72 LEU A N 1
ATOM 521 C CA . LEU A 1 72 ? -0.959 -1.561 9.404 1.00 92.94 72 LEU A CA 1
ATOM 522 C C . LEU A 1 72 ? -1.352 -2.430 10.596 1.00 92.94 72 LEU A C 1
ATOM 524 O O . LEU A 1 72 ? -1.915 -1.877 11.526 1.00 92.94 72 LEU A O 1
ATOM 528 N N . LEU A 1 73 ? -0.969 -3.706 10.697 1.00 94.00 73 LEU A N 1
ATOM 529 C CA . LEU A 1 73 ? -1.360 -4.574 11.830 1.00 94.00 73 LEU A CA 1
ATOM 530 C C . LEU A 1 73 ? -1.216 -3.918 13.215 1.00 94.00 73 LEU A C 1
ATOM 532 O O . LEU A 1 73 ? -2.153 -3.958 14.014 1.00 94.00 73 LEU A O 1
ATOM 536 N N . VAL A 1 74 ? -0.084 -3.262 13.480 1.00 93.94 74 VAL A N 1
ATOM 537 C CA . VAL A 1 74 ? 0.177 -2.557 14.744 1.00 93.94 74 VAL A CA 1
ATOM 538 C C . VAL A 1 74 ? -0.787 -1.384 14.959 1.00 93.94 74 VAL A C 1
ATOM 540 O O . VAL A 1 74 ? -1.224 -1.147 16.087 1.00 93.94 74 VAL A O 1
ATOM 543 N N . SER A 1 75 ? -1.181 -0.670 13.902 1.00 93.44 75 SER A N 1
ATOM 544 C CA . SER A 1 75 ? -2.130 0.445 13.988 1.00 93.44 75 SER A CA 1
ATOM 545 C C . SER A 1 75 ? -3.488 0.035 14.573 1.00 93.44 75 SER A C 1
ATOM 547 O O . SER A 1 75 ? -4.062 0.799 15.356 1.00 93.44 75 SER A O 1
ATOM 549 N N . ALA A 1 76 ? -3.952 -1.193 14.306 1.00 91.00 76 ALA A N 1
ATOM 550 C CA . ALA A 1 76 ? -5.185 -1.729 14.889 1.00 91.00 76 ALA A CA 1
ATOM 551 C C . ALA A 1 76 ? -5.095 -1.897 16.417 1.00 91.00 76 ALA A C 1
ATOM 553 O O . ALA A 1 76 ? -6.084 -1.680 17.114 1.00 91.00 76 ALA A O 1
ATOM 554 N N . ALA A 1 77 ? -3.912 -2.210 16.957 1.00 89.31 77 ALA A N 1
ATOM 555 C CA . ALA A 1 77 ? -3.697 -2.331 18.402 1.00 89.31 77 ALA A CA 1
ATOM 556 C C . ALA A 1 77 ? -3.618 -0.970 19.123 1.00 89.31 77 ALA A C 1
ATOM 558 O O . ALA A 1 77 ? -3.784 -0.894 20.344 1.00 89.31 77 ALA A O 1
ATOM 559 N N . ILE A 1 78 ? -3.350 0.112 18.383 1.00 90.44 78 ILE A N 1
ATOM 560 C CA . ILE A 1 78 ? -3.244 1.470 18.931 1.00 90.44 78 ILE A CA 1
ATOM 561 C C . ILE A 1 78 ? -4.621 2.134 18.968 1.00 90.44 78 ILE A C 1
ATOM 563 O O . ILE A 1 78 ? -5.013 2.683 20.001 1.00 90.44 78 ILE A O 1
ATOM 567 N N . GLY A 1 79 ? -5.349 2.080 17.851 1.00 89.19 79 GLY A N 1
ATOM 568 C CA . GLY A 1 79 ? -6.720 2.560 17.768 1.00 89.19 79 GLY A CA 1
ATOM 569 C C . GLY A 1 79 ? -7.096 3.129 16.405 1.00 89.19 79 GLY A C 1
ATOM 570 O O . GLY A 1 79 ? -6.277 3.306 15.504 1.00 89.19 79 GLY A O 1
ATOM 571 N N . ARG A 1 80 ? -8.378 3.475 16.288 1.00 90.31 80 ARG A N 1
ATOM 572 C CA . ARG A 1 80 ? -9.029 3.924 15.050 1.00 90.31 80 ARG A CA 1
ATOM 573 C C . ARG A 1 80 ? -8.281 5.030 14.295 1.00 90.31 80 ARG A C 1
ATOM 575 O O . ARG A 1 80 ? -8.089 4.918 13.089 1.00 90.31 80 ARG A O 1
ATOM 582 N N . ARG A 1 81 ? -7.850 6.097 14.980 1.00 90.38 81 ARG A N 1
ATOM 583 C CA . ARG A 1 81 ? -7.159 7.227 14.328 1.00 90.38 81 ARG A CA 1
ATOM 584 C C . ARG A 1 81 ? -5.863 6.779 13.651 1.00 90.38 81 ARG A C 1
ATOM 586 O O . ARG A 1 81 ? -5.559 7.232 12.553 1.00 90.38 81 ARG A O 1
ATOM 593 N N . THR A 1 82 ? -5.122 5.880 14.290 1.00 92.25 82 THR A N 1
ATOM 594 C CA . THR A 1 82 ? -3.871 5.351 13.746 1.00 92.25 82 THR A CA 1
ATOM 595 C C . THR A 1 82 ? -4.131 4.463 12.535 1.00 92.25 82 THR A C 1
ATOM 597 O O . THR A 1 82 ? -3.389 4.565 11.566 1.00 92.25 82 THR A O 1
ATOM 600 N N . VAL A 1 83 ? -5.211 3.672 12.540 1.00 92.38 83 VAL A N 1
ATOM 601 C CA . VAL A 1 83 ? -5.645 2.906 11.357 1.00 92.38 83 VAL A CA 1
ATOM 602 C C . VAL A 1 83 ? -5.938 3.823 10.174 1.00 92.38 83 VAL A C 1
ATOM 604 O O . VAL A 1 83 ? -5.443 3.577 9.079 1.00 92.38 83 VAL A O 1
ATOM 607 N N . MET A 1 84 ? -6.678 4.915 10.387 1.00 93.81 84 MET A N 1
ATOM 608 C CA . MET A 1 84 ? -6.961 5.881 9.318 1.00 93.81 84 MET A CA 1
ATOM 609 C C . MET A 1 84 ? -5.675 6.476 8.736 1.00 93.81 84 MET A C 1
ATOM 611 O O . MET A 1 84 ? -5.512 6.522 7.521 1.00 93.81 84 MET A O 1
ATOM 615 N N . VAL A 1 85 ? -4.744 6.904 9.595 1.00 93.88 85 VAL A N 1
ATOM 616 C CA . VAL A 1 85 ? -3.452 7.456 9.158 1.00 93.88 85 VAL A CA 1
ATOM 617 C C . VAL A 1 85 ? -2.638 6.410 8.394 1.00 93.88 85 VAL A C 1
ATOM 619 O O . VAL A 1 85 ? -2.110 6.719 7.330 1.00 93.88 85 VAL A O 1
ATOM 622 N N . ALA A 1 86 ? -2.573 5.172 8.890 1.00 93.69 86 ALA A N 1
ATOM 623 C CA . ALA A 1 86 ? -1.862 4.087 8.222 1.00 93.69 86 ALA A CA 1
ATOM 624 C C . ALA A 1 86 ? -2.454 3.783 6.835 1.00 93.69 86 ALA A C 1
ATOM 626 O O . ALA A 1 86 ? -1.703 3.608 5.878 1.00 93.69 86 ALA A O 1
ATOM 627 N N . LEU A 1 87 ? -3.784 3.801 6.697 1.00 93.94 87 LEU A N 1
ATOM 628 C CA . LEU A 1 87 ? -4.461 3.645 5.408 1.00 93.94 87 LEU A CA 1
ATOM 629 C C . LEU A 1 87 ? -4.165 4.812 4.452 1.00 93.94 87 LEU A C 1
ATOM 631 O O . LEU A 1 87 ? -3.869 4.563 3.288 1.00 93.94 87 LEU A O 1
ATOM 635 N N . PHE A 1 88 ? -4.160 6.067 4.919 1.00 94.94 88 PHE A N 1
ATOM 636 C CA . PHE A 1 88 ? -3.775 7.213 4.080 1.00 94.94 88 PHE A CA 1
ATOM 637 C C . PHE A 1 88 ? -2.318 7.141 3.613 1.00 94.94 88 PHE A C 1
ATOM 639 O O . PHE A 1 88 ? -2.034 7.398 2.444 1.00 94.94 88 PHE A O 1
ATOM 646 N N . ILE A 1 89 ? -1.395 6.754 4.495 1.00 93.62 89 ILE A N 1
ATOM 647 C CA . ILE A 1 89 ? 0.007 6.528 4.120 1.00 93.62 89 ILE A CA 1
ATOM 648 C C . ILE A 1 89 ? 0.099 5.391 3.094 1.00 93.62 89 ILE A C 1
ATOM 650 O O . ILE A 1 89 ? 0.781 5.534 2.082 1.00 93.62 89 ILE A O 1
ATOM 654 N N . GLY A 1 90 ? -0.636 4.295 3.308 1.00 91.00 90 GLY A N 1
ATOM 655 C CA . GLY A 1 90 ? -0.753 3.202 2.345 1.00 91.00 90 GLY A CA 1
ATOM 656 C C . GLY A 1 90 ? -1.243 3.688 0.980 1.00 91.00 90 GLY A C 1
ATOM 657 O O . GLY A 1 90 ? -0.639 3.350 -0.036 1.00 91.00 90 GLY A O 1
ATOM 658 N N . ALA A 1 91 ? -2.270 4.539 0.943 1.00 94.06 91 ALA A N 1
ATOM 659 C CA . ALA A 1 91 ? -2.775 5.134 -0.290 1.00 94.06 91 ALA A CA 1
ATOM 660 C C . ALA A 1 91 ? -1.719 5.975 -1.018 1.00 94.06 91 ALA A C 1
ATOM 662 O O . ALA A 1 91 ? -1.544 5.818 -2.224 1.00 94.06 91 ALA A O 1
ATOM 663 N N . LEU A 1 92 ? -0.984 6.821 -0.288 1.00 93.75 92 LEU A N 1
ATOM 664 C CA . LEU A 1 92 ? 0.102 7.633 -0.846 1.00 93.75 92 LEU A CA 1
ATOM 665 C C . LEU A 1 92 ? 1.209 6.762 -1.446 1.00 93.75 92 LEU A C 1
ATOM 667 O O . LEU A 1 92 ? 1.675 7.042 -2.547 1.00 93.75 92 LEU A O 1
ATOM 671 N N . MET A 1 93 ? 1.601 5.685 -0.760 1.00 90.44 93 MET A N 1
ATOM 672 C CA . MET A 1 93 ? 2.619 4.758 -1.264 1.00 90.44 93 MET A CA 1
ATOM 673 C C . MET A 1 93 ? 2.168 4.042 -2.537 1.00 90.44 93 MET A C 1
ATOM 675 O O . MET A 1 93 ? 2.920 4.001 -3.507 1.00 90.44 93 MET A O 1
ATOM 679 N N . HIS A 1 94 ? 0.937 3.528 -2.581 1.00 90.62 94 HIS A N 1
ATOM 680 C CA . HIS A 1 94 ? 0.419 2.890 -3.796 1.00 90.62 94 HIS A CA 1
ATOM 681 C C . HIS A 1 94 ? 0.227 3.905 -4.933 1.00 90.62 94 HIS A C 1
ATOM 683 O O . HIS A 1 94 ? 0.507 3.581 -6.083 1.00 90.62 94 HIS A O 1
ATOM 689 N N . GLY A 1 95 ? -0.164 5.146 -4.626 1.00 92.56 95 GLY A N 1
ATOM 690 C CA . GLY A 1 95 ? -0.224 6.237 -5.600 1.00 92.56 95 GLY A CA 1
ATOM 691 C C . GLY A 1 95 ? 1.148 6.581 -6.187 1.00 92.56 95 GLY A C 1
ATOM 692 O O . GLY A 1 95 ? 1.275 6.726 -7.400 1.00 92.56 95 GLY A O 1
ATOM 693 N N . LEU A 1 96 ? 2.193 6.634 -5.358 1.00 91.00 96 LEU A N 1
ATOM 694 C CA . LEU A 1 96 ? 3.567 6.849 -5.816 1.00 91.00 96 LEU A CA 1
ATOM 695 C C . LEU A 1 96 ? 4.048 5.709 -6.725 1.00 91.00 96 LEU A C 1
ATOM 697 O O . LEU A 1 96 ? 4.604 5.960 -7.791 1.00 91.00 96 LEU A O 1
ATOM 701 N N . VAL A 1 97 ? 3.775 4.456 -6.348 1.00 89.56 97 VAL A N 1
ATOM 702 C CA . VAL A 1 97 ? 4.096 3.295 -7.191 1.00 89.56 97 VAL A CA 1
ATOM 703 C C . VAL A 1 97 ? 3.334 3.360 -8.516 1.00 89.56 97 VAL A C 1
ATOM 705 O O . VAL A 1 97 ? 3.925 3.122 -9.567 1.00 89.56 97 VAL A O 1
ATOM 708 N N . ALA A 1 98 ? 2.054 3.742 -8.500 1.00 93.19 98 ALA A N 1
ATOM 709 C CA . ALA A 1 98 ? 1.270 3.918 -9.718 1.00 93.19 98 ALA A CA 1
ATOM 710 C C . ALA A 1 98 ? 1.887 4.964 -10.660 1.00 93.19 98 ALA A C 1
ATOM 712 O O . ALA A 1 98 ? 1.986 4.715 -11.862 1.00 93.19 98 ALA A O 1
ATOM 713 N N . LEU A 1 99 ? 2.359 6.093 -10.117 1.00 93.00 99 LEU A N 1
ATOM 714 C CA . LEU A 1 99 ? 3.057 7.124 -10.888 1.00 93.00 99 LEU A CA 1
ATOM 715 C C . LEU A 1 99 ? 4.345 6.598 -11.525 1.00 93.00 99 LEU A C 1
ATOM 717 O O . LEU A 1 99 ? 4.627 6.937 -12.669 1.00 93.00 99 LEU A O 1
ATOM 721 N N . TRP A 1 100 ? 5.102 5.733 -10.850 1.00 91.12 100 TRP A N 1
ATOM 722 C CA . TRP A 1 100 ? 6.300 5.134 -11.448 1.00 91.12 100 TRP A CA 1
ATOM 723 C C . TRP A 1 100 ? 6.000 4.152 -12.566 1.00 91.12 100 TRP A C 1
ATOM 725 O O . TRP A 1 100 ? 6.686 4.173 -13.586 1.00 91.12 100 TRP A O 1
ATOM 735 N N . PHE A 1 101 ? 4.967 3.322 -12.414 1.00 90.06 101 PHE A N 1
ATOM 736 C CA . PHE A 1 101 ? 4.517 2.463 -13.510 1.00 90.06 101 PHE A CA 1
ATOM 737 C C . PHE A 1 101 ? 4.052 3.292 -14.708 1.00 90.06 101 PHE A C 1
ATOM 739 O O . PHE A 1 101 ? 4.357 2.941 -15.845 1.00 90.06 101 PHE A O 1
ATOM 746 N N . PHE A 1 102 ? 3.357 4.402 -14.452 1.00 93.19 102 PHE A N 1
ATOM 747 C CA . PHE A 1 102 ? 2.940 5.335 -15.491 1.00 93.19 102 PHE A CA 1
ATOM 748 C C . PHE A 1 102 ? 4.155 5.956 -16.193 1.00 93.19 102 PHE A C 1
ATOM 750 O O . PHE A 1 102 ? 4.264 5.873 -17.409 1.00 93.19 102 PHE A O 1
ATOM 757 N N . GLN A 1 103 ? 5.119 6.485 -15.435 1.00 92.25 103 GLN A N 1
ATOM 758 C CA . GLN A 1 103 ? 6.361 7.042 -15.982 1.00 92.25 103 GLN A CA 1
ATOM 759 C C . GLN A 1 103 ? 7.172 6.011 -16.780 1.00 92.25 103 GLN A C 1
ATOM 761 O O . GLN A 1 103 ? 7.703 6.340 -17.836 1.00 92.25 103 GLN A O 1
ATOM 766 N N . SER A 1 104 ? 7.244 4.760 -16.314 1.00 89.44 104 SER A N 1
ATOM 767 C CA . SER A 1 104 ? 7.925 3.679 -17.039 1.00 89.44 104 SER A CA 1
ATOM 768 C C . SER A 1 104 ? 7.241 3.364 -18.374 1.00 89.44 104 SER A C 1
ATOM 770 O O . SER A 1 104 ? 7.933 3.096 -19.353 1.00 89.44 104 SER A O 1
ATOM 772 N N . ALA A 1 105 ? 5.905 3.404 -18.423 1.00 91.25 105 ALA A N 1
ATOM 773 C CA . ALA A 1 105 ? 5.127 3.200 -19.647 1.00 91.25 105 ALA A CA 1
ATOM 774 C C . ALA A 1 105 ? 5.270 4.370 -20.636 1.00 91.25 105 ALA A C 1
ATOM 776 O O . ALA A 1 105 ? 5.444 4.137 -21.827 1.00 91.25 105 ALA A O 1
ATOM 777 N N . GLU A 1 106 ? 5.297 5.612 -20.144 1.00 92.44 106 GLU A N 1
ATOM 778 C CA . GLU A 1 106 ? 5.567 6.798 -20.971 1.00 92.44 106 GLU A CA 1
ATOM 779 C C . GLU A 1 106 ? 6.978 6.768 -21.580 1.00 92.44 106 GLU A C 1
ATOM 781 O O . GLU A 1 106 ? 7.173 7.099 -22.747 1.00 92.44 106 GLU A O 1
ATOM 786 N N . ALA A 1 107 ? 7.979 6.354 -20.798 1.00 90.38 107 ALA A N 1
ATOM 787 C CA . ALA A 1 107 ? 9.370 6.323 -21.241 1.00 90.38 107 ALA A CA 1
ATOM 788 C C . ALA A 1 107 ? 9.705 5.118 -22.138 1.00 90.38 107 ALA A C 1
ATOM 790 O O . ALA A 1 107 ? 10.723 5.140 -22.834 1.00 90.38 107 ALA A O 1
ATOM 791 N N . ASN A 1 108 ? 8.902 4.049 -22.108 1.00 88.38 108 ASN A N 1
ATOM 792 C CA . ASN A 1 108 ? 9.193 2.814 -22.828 1.00 88.38 108 ASN A CA 1
ATOM 793 C C . ASN A 1 108 ? 7.920 2.187 -23.430 1.00 88.38 108 ASN A C 1
ATOM 795 O O . ASN A 1 108 ? 7.094 1.668 -22.679 1.00 88.38 108 ASN A O 1
ATOM 799 N N . PRO A 1 109 ? 7.799 2.101 -24.771 1.00 86.81 109 PRO A N 1
ATOM 800 C CA . PRO A 1 109 ? 6.592 1.598 -25.435 1.00 86.81 109 PRO A CA 1
ATOM 801 C C . PRO A 1 109 ? 6.293 0.110 -25.172 1.00 86.81 109 PRO A C 1
ATOM 803 O O . PRO A 1 109 ? 5.208 -0.365 -25.497 1.00 86.81 109 PRO A O 1
ATOM 806 N N . VAL A 1 110 ? 7.237 -0.644 -24.594 1.00 88.75 110 VAL A N 1
ATOM 807 C CA . VAL A 1 110 ? 7.055 -2.057 -24.217 1.00 88.75 110 VAL A CA 1
ATOM 808 C C . VAL A 1 110 ? 6.537 -2.201 -22.774 1.00 88.75 110 VAL A C 1
ATOM 810 O O . VAL A 1 110 ? 6.070 -3.272 -22.382 1.00 88.75 110 VAL A O 1
ATOM 813 N N . ALA A 1 111 ? 6.603 -1.146 -21.957 1.00 88.06 111 ALA A N 1
ATOM 814 C CA . ALA A 1 111 ? 6.099 -1.158 -20.588 1.00 88.06 111 ALA A CA 1
ATOM 815 C C . ALA A 1 111 ? 4.580 -0.915 -20.547 1.00 88.06 111 ALA A C 1
ATOM 817 O O . ALA A 1 111 ? 4.036 -0.047 -21.219 1.00 88.06 111 ALA A O 1
ATOM 818 N N . SER A 1 112 ? 3.873 -1.698 -19.729 1.00 89.00 112 SER A N 1
ATOM 819 C CA . SER A 1 112 ? 2.412 -1.633 -19.636 1.00 89.00 112 SER A CA 1
ATOM 820 C C . SER A 1 112 ? 1.913 -0.658 -18.563 1.00 89.00 112 SER A C 1
ATOM 822 O O . SER A 1 112 ? 2.416 -0.666 -17.438 1.00 89.00 112 SER A O 1
ATOM 824 N N . TYR A 1 113 ? 0.832 0.075 -18.864 1.00 91.38 113 TYR A N 1
ATOM 825 C CA . TYR A 1 113 ? 0.088 0.905 -17.903 1.00 91.38 113 TYR A CA 1
ATOM 826 C C . TYR A 1 113 ? -0.728 0.105 -16.877 1.00 91.38 113 TYR A C 1
ATOM 828 O O . TYR A 1 113 ? -1.202 0.680 -15.896 1.00 91.38 113 TYR A O 1
ATOM 836 N N . TRP A 1 114 ? -0.903 -1.211 -17.056 1.00 90.50 114 TRP A N 1
ATOM 837 C CA . TRP A 1 114 ? -1.731 -2.021 -16.153 1.00 90.50 114 TRP A CA 1
ATOM 838 C C . TRP A 1 114 ? -1.266 -1.947 -14.697 1.00 90.50 114 TRP A C 1
ATOM 840 O O . TRP A 1 114 ? -2.101 -1.882 -13.797 1.00 90.50 114 TRP A O 1
ATOM 850 N N . GLY A 1 115 ? 0.048 -1.878 -14.458 1.00 87.12 115 GLY A N 1
ATOM 851 C CA . GLY A 1 115 ? 0.584 -1.660 -13.115 1.00 87.12 115 GLY A CA 1
ATOM 852 C C . GLY A 1 115 ? 0.081 -0.350 -12.504 1.00 87.12 115 GLY A C 1
ATOM 853 O O . GLY A 1 115 ? -0.428 -0.354 -11.388 1.00 87.12 115 GLY A O 1
ATOM 854 N N . ALA A 1 116 ? 0.120 0.752 -13.259 1.00 92.31 116 ALA A N 1
ATOM 855 C CA . ALA A 1 116 ? -0.358 2.052 -12.792 1.00 92.31 116 ALA A CA 1
ATOM 856 C C . ALA A 1 116 ? -1.844 2.011 -12.414 1.00 92.31 116 ALA A C 1
ATOM 858 O O . ALA A 1 116 ? -2.216 2.451 -11.328 1.00 92.31 116 ALA A O 1
ATOM 859 N N . VAL A 1 117 ? -2.681 1.411 -13.267 1.00 94.31 117 VAL A N 1
ATOM 860 C CA . VAL A 1 117 ? -4.126 1.269 -13.021 1.00 94.31 117 VAL A CA 1
ATOM 861 C C . VAL A 1 117 ? -4.396 0.447 -11.760 1.00 94.31 117 VAL A C 1
ATOM 863 O O . VAL A 1 117 ? -5.177 0.867 -10.905 1.00 94.31 117 VAL A O 1
ATOM 866 N N . VAL A 1 118 ? -3.729 -0.702 -11.609 1.00 91.38 118 VAL A N 1
ATOM 867 C CA . VAL A 1 118 ? -3.903 -1.581 -10.444 1.00 91.38 118 VAL A CA 1
ATOM 868 C C . VAL A 1 118 ? -3.478 -0.871 -9.160 1.00 91.38 118 VAL A C 1
ATOM 870 O O . VAL A 1 118 ? -4.249 -0.830 -8.203 1.00 91.38 118 VAL A O 1
ATOM 873 N N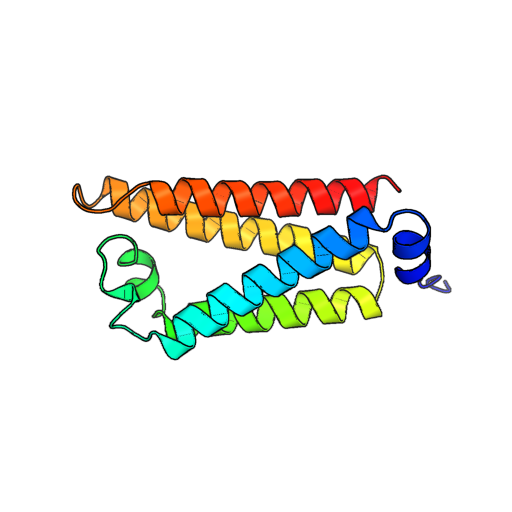 . PHE A 1 119 ? -2.287 -0.268 -9.129 1.00 91.12 119 PHE A N 1
ATOM 874 C CA . PHE A 1 119 ? -1.782 0.409 -7.933 1.00 91.12 119 PHE A CA 1
ATOM 875 C C . PHE A 1 119 ? -2.596 1.666 -7.582 1.00 91.12 119 PHE A C 1
ATOM 877 O O . PHE A 1 119 ? -2.858 1.902 -6.402 1.00 91.12 119 PHE A O 1
ATOM 884 N N . ALA A 1 120 ? -3.091 2.418 -8.571 1.00 94.94 120 ALA A N 1
ATOM 885 C CA . ALA A 1 120 ? -4.007 3.534 -8.336 1.00 94.94 120 ALA A CA 1
ATOM 886 C C . ALA A 1 120 ? -5.339 3.058 -7.732 1.00 94.94 120 ALA A C 1
ATOM 888 O O . ALA A 1 120 ? -5.819 3.644 -6.761 1.00 94.94 120 ALA A O 1
ATOM 889 N N . GLY A 1 121 ? -5.901 1.958 -8.246 1.00 93.94 121 GLY A N 1
ATOM 890 C CA . GLY A 1 121 ? -7.109 1.339 -7.697 1.00 93.94 121 GLY A CA 1
ATOM 891 C C . GLY A 1 121 ? -6.928 0.865 -6.252 1.00 93.94 121 GLY A C 1
ATOM 892 O O . GLY A 1 121 ? -7.784 1.116 -5.403 1.00 93.94 121 GLY A O 1
ATOM 893 N N . VAL A 1 122 ? -5.783 0.250 -5.935 1.00 91.88 122 VAL A N 1
ATOM 894 C CA . VAL A 1 122 ? -5.442 -0.138 -4.555 1.00 91.88 122 VAL A CA 1
ATOM 895 C C . VAL A 1 122 ? -5.296 1.093 -3.658 1.00 91.88 122 VAL A C 1
ATOM 897 O O . VAL A 1 122 ? -5.783 1.082 -2.526 1.00 91.88 122 VAL A O 1
ATOM 900 N N . GLY A 1 123 ? -4.677 2.170 -4.148 1.00 93.88 123 GLY A N 1
ATOM 901 C CA . GLY A 1 123 ? -4.578 3.436 -3.420 1.00 93.88 123 GLY A CA 1
ATOM 902 C C . GLY A 1 123 ? -5.950 4.043 -3.113 1.00 93.88 123 GLY A C 1
ATOM 903 O O . GLY A 1 123 ? -6.222 4.410 -1.970 1.00 93.88 123 GLY A O 1
ATOM 904 N N . PHE A 1 124 ? -6.851 4.065 -4.098 1.00 95.00 124 PHE A N 1
ATOM 905 C CA . PHE A 1 124 ? -8.232 4.507 -3.903 1.00 95.00 124 PHE A CA 1
ATOM 906 C C . PHE A 1 124 ? -8.961 3.653 -2.861 1.00 95.00 124 PHE A C 1
ATOM 908 O O . PHE A 1 124 ? -9.592 4.200 -1.960 1.00 95.00 124 PHE A O 1
ATOM 915 N N . TRP A 1 125 ? -8.807 2.327 -2.911 1.00 93.38 125 TRP A N 1
ATOM 916 C CA . TRP A 1 125 ? -9.409 1.426 -1.927 1.00 93.38 125 TRP A CA 1
ATOM 917 C C . TRP A 1 125 ? -8.961 1.738 -0.490 1.00 93.38 125 TRP A C 1
ATOM 919 O O . TRP A 1 125 ? -9.792 1.749 0.420 1.00 93.38 125 TRP A O 1
ATOM 929 N N . HIS A 1 126 ? -7.682 2.067 -0.280 1.00 93.12 126 HIS A N 1
ATOM 930 C CA . HIS A 1 126 ? -7.182 2.503 1.029 1.00 93.12 126 HIS A CA 1
ATOM 931 C C . HIS A 1 126 ? -7.842 3.809 1.495 1.00 93.12 126 HIS A C 1
ATOM 933 O O . HIS A 1 126 ? -8.224 3.914 2.661 1.00 93.12 126 HIS A O 1
ATOM 939 N N . ILE A 1 127 ? -8.018 4.787 0.597 1.00 95.06 127 ILE A N 1
ATOM 940 C CA . ILE A 1 127 ? -8.705 6.052 0.907 1.00 95.06 127 ILE A CA 1
ATOM 941 C C . ILE A 1 127 ? -10.160 5.787 1.286 1.00 95.06 127 ILE A C 1
ATOM 943 O O . ILE A 1 127 ? -10.611 6.274 2.321 1.00 95.06 127 ILE A O 1
ATOM 947 N N . SER A 1 128 ? -10.887 4.995 0.492 1.00 94.00 128 SER A N 1
ATOM 948 C CA . SER A 1 128 ? -12.282 4.650 0.780 1.00 94.00 128 SER A CA 1
ATOM 949 C C . SER A 1 128 ? -12.416 4.017 2.162 1.00 94.00 128 SER A C 1
ATOM 951 O O . SER A 1 128 ? -13.245 4.457 2.954 1.00 94.00 128 SER A O 1
ATOM 953 N N . GLN A 1 129 ? -11.539 3.068 2.506 1.00 92.50 129 GLN A N 1
ATOM 954 C CA . GLN A 1 129 ? -11.529 2.483 3.845 1.00 92.50 129 GLN A CA 1
ATOM 955 C C . GLN A 1 129 ? -11.219 3.521 4.926 1.00 92.50 129 GLN A C 1
ATOM 957 O O . GLN A 1 129 ? -11.912 3.568 5.939 1.00 92.50 129 GLN A O 1
ATOM 962 N N . ALA A 1 130 ? -10.206 4.370 4.735 1.00 93.00 130 ALA A N 1
ATOM 963 C CA . ALA A 1 130 ? -9.849 5.398 5.712 1.00 93.00 130 ALA A CA 1
ATOM 964 C C . ALA A 1 130 ? -11.025 6.347 5.996 1.00 93.00 130 ALA A C 1
ATOM 966 O O . ALA A 1 130 ? -11.280 6.686 7.154 1.00 93.00 130 ALA A O 1
ATOM 967 N N . LEU A 1 131 ? -11.769 6.733 4.955 1.00 94.00 131 LEU A N 1
ATOM 968 C CA . LEU A 1 131 ? -12.972 7.555 5.067 1.00 94.00 131 LEU A CA 1
ATOM 969 C C . LEU A 1 131 ? -14.112 6.811 5.769 1.00 94.00 131 LEU A C 1
ATOM 971 O O . LEU A 1 131 ? -14.766 7.391 6.636 1.00 94.00 131 LEU A O 1
ATOM 975 N N . GLU A 1 132 ? -14.315 5.524 5.478 1.00 92.56 132 GLU A N 1
ATOM 976 C CA . GLU A 1 132 ? -15.304 4.712 6.191 1.00 92.56 132 GLU A CA 1
ATOM 977 C C . GLU A 1 132 ? -14.974 4.624 7.686 1.00 92.56 132 GLU A C 1
ATOM 979 O O . GLU A 1 132 ? -15.840 4.909 8.517 1.00 92.56 132 GLU A O 1
ATOM 984 N N . TYR A 1 133 ? -13.711 4.356 8.040 1.00 89.62 133 TYR A N 1
ATOM 985 C CA . TYR A 1 133 ? -13.240 4.440 9.422 1.00 89.62 133 TYR A CA 1
ATOM 986 C C . TYR A 1 133 ? -13.423 5.842 10.005 1.00 89.62 133 TYR A C 1
ATOM 988 O O . TYR A 1 133 ? -13.652 5.952 11.199 1.00 89.62 133 TYR A O 1
ATOM 996 N N . GLY A 1 134 ? -13.359 6.918 9.219 1.00 88.12 134 GLY A N 1
ATOM 997 C CA . GLY A 1 134 ? -13.645 8.286 9.666 1.00 88.12 134 GLY A CA 1
ATOM 998 C C . GLY A 1 134 ? -15.128 8.582 9.911 1.00 88.12 134 GLY A C 1
ATOM 999 O O . GLY A 1 134 ? -15.438 9.434 10.736 1.00 88.12 134 GLY A O 1
ATOM 1000 N N . SER A 1 135 ? -16.031 7.851 9.258 1.00 88.19 135 SER A N 1
ATOM 1001 C CA . SER A 1 135 ? -17.479 8.113 9.289 1.00 88.19 135 SER A CA 1
ATOM 1002 C C . SER A 1 135 ? -18.263 7.349 10.365 1.00 88.19 135 SER A C 1
ATOM 1004 O O . SER A 1 135 ? -19.395 7.721 10.668 1.00 88.19 135 SER A O 1
ATOM 1006 N N . LYS A 1 136 ? -17.699 6.258 10.901 1.00 83.56 136 LYS A N 1
ATOM 1007 C CA . LYS A 1 136 ? -18.323 5.425 11.951 1.00 83.56 136 LYS A CA 1
ATOM 1008 C C . LYS A 1 136 ? -18.027 5.904 13.361 1.00 83.56 136 LYS A C 1
ATOM 1010 O O . LYS A 1 136 ? -18.601 5.361 14.318 1.00 83.56 136 LYS A O 1
#

Foldseek 3Di:
DPPPAPQCVVVCVVPVVLVVLLVVLLVVLLVQLVCLLVCAVVVCVDLLCVQVCVVPGSNVSSVVSNVLSVQCVVLNVRHLVSNLVSLQVQLVVLQVSLVSSVVSCVVDVRRDNVSNVVSNVSSVSSNVSSVVSVPD

Secondary structure (DSSP, 8-state):
-------HHHHHHH-HHHHHHHHHHHHHHHHHHHHHHHHHHHHT-SGGGHHHHHHH-HHHHHHHHHHHHHHHHHHHHH-HHHHHHHHHHHHHHHHHHHHHHHHHHHH-TTS-THHHHHHHHHHHHHHHHHHHHHH-